Protein AF-A0A9C9UQZ6-F1 (afdb_monomer_lite)

Sequence (145 aa):
WLAKVVVLVFVSALLAWLGIRVLDALIPHVPYRERIGESPVAVGLFMAGFFILIGLVIHGAITALTAVTAPIVWYIFDFRTWGLLAMSFVISLLLGVALFYIVDKLTPKIPFGSIKENPVAAGLHIFGYLVFFGLILHAALSGPL

Foldseek 3Di:
DVVLLVVQLVVLLVLLVVLLVVCCVLVVLANLVVLCVVDPLLVVLLVLLSVLLSVLLSLLQVLQVVVDPDDDPVVNVPVQLVVQLVVLSVVLSCCLSVCLVVVCVVCVVDNSSCCNVHSNSSSNSSSVSSNSSSNSSSCSSNDDD

Radius of gyration: 16.71 Å; chains: 1; bounding box: 40×32×48 Å

pLDDT: mean 89.79, std 10.72, range [56.53, 98.69]

Secondary structure (DSSP, 8-state):
-HHHHHHHHHHHHHHHHHHHHHHHHH-TTS-HHHHHHT-HHHHHHHHHHHHHHHHHHHHHHHHHHTT----HHHHHS-HHHHHHHHHHHHHHHHHHHHHHHHHHHH-TTS-GGGGGG-HHHHHHHHHHHHHHHHHHHHHHHHS--

Structure (mmCIF, N/CA/C/O backbone):
data_AF-A0A9C9UQZ6-F1
#
_entry.id   AF-A0A9C9UQZ6-F1
#
loop_
_atom_site.group_PDB
_atom_site.id
_atom_site.type_symbol
_atom_site.label_atom_id
_atom_site.label_alt_id
_atom_site.label_comp_id
_atom_site.label_asym_id
_atom_site.label_entity_id
_atom_site.label_seq_id
_atom_site.pdbx_PDB_ins_code
_atom_site.Cartn_x
_atom_site.Cartn_y
_atom_site.Cartn_z
_atom_site.occupancy
_atom_site.B_iso_or_equiv
_atom_site.auth_seq_id
_atom_site.auth_comp_id
_atom_site.auth_asym_id
_atom_site.auth_atom_id
_atom_site.pdbx_PDB_model_num
ATOM 1 N N . TRP A 1 1 ? 14.778 7.436 -17.948 1.00 73.06 1 TRP A N 1
ATOM 2 C CA . TRP A 1 1 ? 14.580 6.816 -16.623 1.00 73.06 1 TRP A CA 1
ATOM 3 C C . TRP A 1 1 ? 13.524 7.542 -15.794 1.00 73.06 1 TRP A C 1
ATOM 5 O O . TRP A 1 1 ? 12.582 6.884 -15.376 1.00 73.06 1 TRP A O 1
ATOM 15 N N . LEU A 1 2 ? 13.608 8.873 -15.637 1.00 83.88 2 LEU A N 1
ATOM 16 C CA . LEU A 1 2 ? 12.635 9.672 -14.875 1.00 83.88 2 LEU A CA 1
ATOM 17 C C . LEU A 1 2 ? 11.184 9.420 -15.314 1.00 83.88 2 LEU A C 1
ATOM 19 O O . LEU A 1 2 ? 10.329 9.166 -14.476 1.00 83.88 2 LEU A O 1
ATOM 23 N N . ALA A 1 3 ? 10.927 9.375 -16.626 1.00 85.19 3 ALA A N 1
ATOM 24 C CA . ALA A 1 3 ? 9.606 9.046 -17.165 1.00 85.19 3 ALA A CA 1
ATOM 25 C C . ALA A 1 3 ? 9.067 7.688 -16.669 1.00 85.19 3 ALA A C 1
ATOM 27 O O . ALA A 1 3 ? 7.911 7.612 -16.272 1.00 85.19 3 ALA A O 1
ATOM 28 N N . LYS A 1 4 ? 9.896 6.631 -16.610 1.00 85.06 4 LYS A N 1
ATOM 29 C CA . LYS A 1 4 ? 9.468 5.324 -16.072 1.00 85.06 4 LYS A CA 1
ATOM 30 C C . LYS A 1 4 ? 9.116 5.431 -14.593 1.00 85.06 4 LYS A C 1
ATOM 32 O O . LYS A 1 4 ? 8.089 4.905 -14.190 1.00 85.06 4 LYS A O 1
ATOM 37 N N . VAL A 1 5 ? 9.943 6.118 -13.802 1.00 89.50 5 VAL A N 1
ATOM 38 C CA . VAL A 1 5 ? 9.687 6.314 -12.365 1.00 89.50 5 VAL A CA 1
ATOM 39 C C . VAL A 1 5 ? 8.355 7.031 -12.158 1.00 89.50 5 VAL A C 1
ATOM 41 O O . VAL A 1 5 ? 7.547 6.581 -11.357 1.00 89.50 5 VAL A O 1
ATOM 44 N N . VAL A 1 6 ? 8.081 8.080 -12.937 1.00 92.12 6 VAL A N 1
ATOM 45 C CA . VAL A 1 6 ? 6.796 8.792 -12.899 1.00 92.12 6 VAL A CA 1
ATOM 46 C C . VAL A 1 6 ? 5.632 7.846 -13.212 1.00 92.12 6 VAL A C 1
ATOM 48 O O . VAL A 1 6 ? 4.671 7.798 -12.448 1.00 92.12 6 VAL A O 1
ATOM 51 N N . VAL A 1 7 ? 5.722 7.040 -14.278 1.00 92.56 7 VAL A N 1
ATOM 52 C CA . VAL A 1 7 ? 4.665 6.067 -14.618 1.00 92.56 7 VAL A CA 1
ATOM 53 C C . VAL A 1 7 ? 4.496 5.021 -13.509 1.00 92.56 7 VAL A C 1
ATOM 55 O O . VAL A 1 7 ? 3.368 4.739 -13.115 1.00 92.56 7 VAL A O 1
ATOM 58 N N . LEU A 1 8 ? 5.587 4.479 -12.958 1.00 92.94 8 LEU A N 1
ATOM 59 C CA . LEU A 1 8 ? 5.544 3.510 -11.857 1.00 92.94 8 LEU A CA 1
ATOM 60 C C . LEU A 1 8 ? 4.880 4.092 -10.609 1.00 92.94 8 LEU A C 1
ATOM 62 O O . LEU A 1 8 ? 4.080 3.405 -9.980 1.00 92.94 8 LEU A O 1
ATOM 66 N N . VAL A 1 9 ? 5.160 5.351 -10.270 1.00 95.38 9 VAL A N 1
ATOM 67 C CA . VAL A 1 9 ? 4.501 6.062 -9.167 1.00 95.38 9 VAL A CA 1
ATOM 68 C C . VAL A 1 9 ? 2.997 6.169 -9.412 1.00 95.38 9 VAL A C 1
ATOM 70 O O . VAL A 1 9 ? 2.221 5.812 -8.528 1.00 95.38 9 VAL A O 1
ATOM 73 N N . PHE A 1 10 ? 2.570 6.583 -10.609 1.00 96.50 10 PHE A N 1
ATOM 74 C CA . PHE A 1 10 ? 1.144 6.668 -10.941 1.00 96.50 10 PHE A CA 1
ATOM 75 C C . PHE A 1 10 ? 0.449 5.306 -10.891 1.00 96.50 10 PHE A C 1
ATOM 77 O O . PHE A 1 10 ? -0.619 5.181 -10.295 1.00 96.50 10 PHE A O 1
ATOM 84 N N . VAL A 1 11 ? 1.058 4.267 -11.463 1.00 96.06 11 VAL A N 1
ATOM 85 C CA . VAL A 1 11 ? 0.499 2.911 -11.421 1.00 96.06 11 VAL A CA 1
ATOM 86 C C . VAL A 1 11 ? 0.442 2.397 -9.983 1.00 96.06 11 VAL A C 1
ATOM 88 O O . VAL A 1 11 ? -0.577 1.853 -9.573 1.00 96.06 11 VAL A O 1
ATOM 91 N N . SER A 1 12 ? 1.481 2.625 -9.180 1.00 96.44 12 SER A N 1
ATOM 92 C CA . SER A 1 12 ? 1.508 2.188 -7.778 1.00 96.44 12 SER A CA 1
ATOM 93 C C . SER A 1 12 ? 0.473 2.923 -6.928 1.00 96.44 12 SER A C 1
ATOM 95 O O . SER A 1 12 ? -0.171 2.306 -6.085 1.00 96.44 12 SER A O 1
ATOM 97 N N . ALA A 1 13 ? 0.243 4.213 -7.189 1.00 97.19 13 ALA A N 1
ATOM 98 C CA . ALA A 1 13 ? -0.841 4.984 -6.586 1.00 97.19 13 ALA A CA 1
ATOM 99 C C . ALA A 1 13 ? -2.225 4.405 -6.934 1.00 97.19 13 ALA A C 1
ATOM 101 O O . ALA A 1 13 ? -3.067 4.241 -6.048 1.00 97.19 13 ALA A O 1
ATOM 102 N N . LEU A 1 14 ? -2.451 4.050 -8.206 1.00 97.38 14 LEU A N 1
ATOM 103 C CA . LEU A 1 14 ? -3.690 3.401 -8.647 1.00 97.38 14 LEU A CA 1
ATOM 104 C C . LEU A 1 14 ? -3.879 2.028 -7.992 1.00 97.38 14 LEU A C 1
ATOM 106 O O . LEU A 1 14 ? -4.983 1.707 -7.555 1.00 97.38 14 LEU A O 1
ATOM 110 N N . LEU A 1 15 ? -2.812 1.235 -7.876 1.00 97.25 15 LEU A N 1
ATOM 111 C CA . LEU A 1 15 ? -2.851 -0.063 -7.204 1.00 97.25 15 LEU A CA 1
ATOM 112 C C . LEU A 1 15 ? -3.086 0.065 -5.703 1.00 97.25 15 LEU A C 1
ATOM 114 O O . LEU A 1 15 ? -3.838 -0.727 -5.151 1.00 97.25 15 LEU A O 1
ATOM 118 N N . ALA A 1 16 ? -2.511 1.068 -5.041 1.00 96.62 16 ALA A N 1
ATOM 119 C CA . ALA A 1 16 ? -2.789 1.344 -3.635 1.00 96.62 16 ALA A CA 1
ATOM 120 C C . ALA A 1 16 ? -4.281 1.612 -3.424 1.00 96.62 16 ALA A C 1
ATOM 122 O O . ALA A 1 16 ? -4.928 0.961 -2.605 1.00 96.62 16 ALA A O 1
ATOM 123 N N . TRP A 1 17 ? -4.835 2.524 -4.229 1.00 96.19 17 TRP A N 1
ATOM 124 C CA . TRP A 1 17 ? -6.256 2.856 -4.227 1.00 96.19 17 TRP A CA 1
ATOM 125 C C . TRP A 1 17 ? -7.144 1.636 -4.505 1.00 96.19 17 TRP A C 1
ATOM 127 O O . TRP A 1 17 ? -8.137 1.424 -3.803 1.00 96.19 17 TRP A O 1
ATOM 137 N N . LEU A 1 18 ? -6.775 0.808 -5.487 1.00 96.81 18 LEU A N 1
ATOM 138 C CA . LEU A 1 18 ? -7.484 -0.431 -5.800 1.00 96.81 18 LEU A CA 1
ATOM 139 C C . LEU A 1 18 ? -7.398 -1.427 -4.640 1.00 96.81 18 LEU A C 1
ATOM 141 O O . LEU A 1 18 ? -8.411 -2.004 -4.262 1.00 96.81 18 LEU A O 1
ATOM 145 N N . GLY A 1 19 ? -6.217 -1.589 -4.046 1.00 95.38 19 GLY A N 1
ATOM 146 C CA . GLY A 1 19 ? -5.981 -2.465 -2.906 1.00 95.38 19 GLY A CA 1
ATOM 147 C C . GLY A 1 19 ? -6.886 -2.119 -1.734 1.00 95.38 19 GLY A C 1
ATOM 148 O O . GLY A 1 19 ? -7.547 -3.001 -1.208 1.00 95.38 19 GLY A O 1
ATOM 149 N N . ILE A 1 20 ? -7.021 -0.835 -1.396 1.00 94.38 20 ILE A N 1
ATOM 150 C CA . ILE A 1 20 ? -7.934 -0.383 -0.334 1.00 94.38 20 ILE A CA 1
ATOM 151 C C . ILE A 1 20 ? -9.390 -0.730 -0.666 1.00 94.38 20 ILE A C 1
ATOM 153 O O . ILE A 1 20 ? -10.118 -1.210 0.198 1.00 94.38 20 ILE A O 1
ATOM 157 N N . ARG A 1 21 ? -9.827 -0.538 -1.920 1.00 94.38 21 ARG A N 1
ATOM 158 C CA . ARG A 1 21 ? -11.182 -0.934 -2.340 1.00 94.38 21 ARG A CA 1
ATOM 159 C C . ARG A 1 21 ? -11.413 -2.436 -2.237 1.00 94.38 21 ARG A C 1
ATOM 161 O O . ARG A 1 21 ? -12.504 -2.857 -1.870 1.00 94.38 21 ARG A O 1
ATOM 168 N N . VAL A 1 22 ? -10.411 -3.236 -2.587 1.00 94.56 22 VAL A N 1
ATOM 169 C CA . VAL A 1 22 ? -10.512 -4.690 -2.475 1.00 94.56 22 VAL A CA 1
ATOM 170 C C . VAL A 1 22 ? -10.463 -5.125 -1.011 1.00 94.56 22 VAL A C 1
ATOM 172 O O . VAL A 1 22 ? -11.201 -6.029 -0.647 1.00 94.56 22 VAL A O 1
ATOM 175 N N . LEU A 1 23 ? -9.684 -4.464 -0.150 1.00 93.88 23 LEU A N 1
ATOM 176 C CA . LEU A 1 23 ? -9.696 -4.716 1.293 1.00 93.88 23 LEU A CA 1
ATOM 177 C C . LEU A 1 23 ? -11.066 -4.426 1.912 1.00 93.88 23 LEU A C 1
AT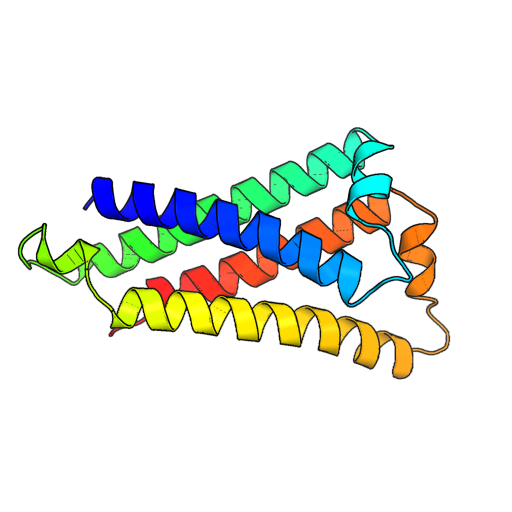OM 179 O O . LEU A 1 23 ? -11.556 -5.265 2.657 1.00 93.88 23 LEU A O 1
ATOM 183 N N . ASP A 1 24 ? -11.715 -3.313 1.555 1.00 92.25 24 ASP A N 1
ATOM 184 C CA . ASP A 1 24 ? -13.101 -3.034 1.972 1.00 92.25 24 ASP A CA 1
ATOM 185 C C . ASP A 1 24 ? -14.068 -4.151 1.538 1.00 92.25 24 ASP A C 1
ATOM 187 O O . ASP A 1 24 ? -14.969 -4.527 2.284 1.00 92.25 24 ASP A O 1
ATOM 191 N N . ALA A 1 25 ? -13.888 -4.693 0.329 1.00 92.81 25 ALA A N 1
ATOM 192 C CA . ALA A 1 25 ? -14.747 -5.751 -0.201 1.00 92.81 25 ALA A CA 1
ATOM 193 C C . ALA A 1 25 ? -14.473 -7.124 0.438 1.00 92.81 25 ALA A C 1
ATOM 195 O O . ALA A 1 25 ? -15.404 -7.892 0.675 1.00 92.81 25 ALA A O 1
ATOM 196 N N . LEU A 1 26 ? -13.203 -7.447 0.697 1.00 92.88 26 LEU A N 1
ATOM 197 C CA . LEU A 1 26 ? -12.777 -8.741 1.234 1.00 92.88 26 LEU A CA 1
ATOM 198 C C . LEU A 1 26 ? -12.819 -8.799 2.762 1.00 92.88 26 LEU A C 1
ATOM 200 O O . LEU A 1 26 ? -12.910 -9.894 3.302 1.00 92.88 26 LEU A O 1
ATOM 204 N N . ILE A 1 27 ? -12.793 -7.656 3.453 1.00 90.44 27 ILE A N 1
ATOM 205 C CA . ILE A 1 27 ? -12.935 -7.536 4.909 1.00 90.44 27 ILE A CA 1
ATOM 206 C C . ILE A 1 27 ? -14.153 -6.638 5.205 1.00 90.44 27 ILE A C 1
ATOM 208 O O . ILE A 1 27 ? -14.019 -5.553 5.772 1.00 90.44 27 ILE A O 1
ATOM 212 N N . PRO A 1 28 ? -15.382 -7.086 4.878 1.00 85.88 28 PRO A N 1
ATOM 213 C CA . PRO A 1 28 ? -16.584 -6.245 4.961 1.00 85.88 28 PRO A CA 1
ATOM 214 C C . PRO A 1 28 ? -16.950 -5.831 6.394 1.00 85.88 28 PRO A C 1
ATOM 216 O O . PRO A 1 28 ? -17.784 -4.957 6.608 1.00 85.88 28 PRO A O 1
ATOM 219 N N . HIS A 1 29 ? -16.333 -6.458 7.397 1.00 83.19 29 HIS A N 1
ATOM 220 C CA . HIS A 1 29 ? -16.536 -6.131 8.805 1.00 83.19 29 HIS A CA 1
ATOM 221 C C . HIS A 1 29 ? -15.952 -4.763 9.184 1.00 83.19 29 HIS A C 1
ATOM 223 O O . HIS A 1 29 ? -16.338 -4.219 10.219 1.00 83.19 29 HIS A O 1
ATOM 229 N N . VAL A 1 30 ? -15.035 -4.217 8.377 1.00 85.44 30 VAL A N 1
ATOM 230 C CA . VAL A 1 30 ? -14.372 -2.937 8.629 1.00 85.44 30 VAL A CA 1
ATOM 231 C C . VAL A 1 30 ? -14.500 -2.051 7.383 1.00 85.44 30 VAL A C 1
ATOM 233 O O . VAL A 1 30 ? -13.783 -2.274 6.412 1.00 85.44 30 VAL A O 1
ATOM 236 N N . PRO A 1 31 ? -15.378 -1.030 7.384 1.00 89.00 31 PRO A N 1
ATOM 237 C CA . PRO A 1 31 ? -15.519 -0.117 6.250 1.00 89.00 31 PRO A CA 1
ATOM 238 C C . PRO A 1 31 ? -14.383 0.923 6.255 1.00 89.00 31 PRO A C 1
ATOM 240 O O . PRO A 1 31 ? -14.579 2.075 6.643 1.00 89.00 31 PRO A O 1
ATOM 243 N N . TYR A 1 32 ? -13.163 0.529 5.870 1.00 91.62 32 TYR A N 1
ATOM 244 C CA . TYR A 1 32 ? -11.951 1.344 6.029 1.00 91.62 32 TYR A CA 1
ATOM 245 C C . TYR A 1 32 ? -12.076 2.723 5.387 1.00 91.62 32 TYR A C 1
ATOM 247 O O . TYR A 1 32 ? -11.692 3.714 6.007 1.00 91.62 32 TYR A O 1
ATOM 255 N N . ARG A 1 33 ? -12.618 2.816 4.166 1.00 90.56 33 ARG A N 1
ATOM 256 C CA . ARG A 1 33 ? -12.733 4.106 3.459 1.00 90.56 33 ARG A CA 1
ATOM 257 C C . ARG A 1 33 ? -13.627 5.110 4.177 1.00 90.56 33 ARG A C 1
ATOM 259 O O . ARG A 1 33 ? -13.320 6.298 4.155 1.00 90.56 33 ARG A O 1
ATOM 266 N N . GLU A 1 34 ? -14.707 4.642 4.789 1.00 92.62 34 GLU A N 1
ATOM 267 C CA . GLU A 1 34 ? -15.600 5.490 5.578 1.00 92.62 34 GLU A CA 1
ATOM 268 C C . GLU A 1 34 ? -14.912 5.902 6.881 1.00 92.62 34 GLU A C 1
ATOM 270 O O . GLU A 1 34 ? -14.753 7.093 7.141 1.00 92.62 34 GLU A O 1
ATOM 275 N N . ARG A 1 35 ? -14.377 4.928 7.631 1.00 94.50 35 ARG A N 1
ATOM 276 C CA . ARG A 1 35 ? -13.754 5.172 8.942 1.00 94.50 35 ARG A CA 1
ATOM 277 C C . ARG A 1 35 ? -12.532 6.079 8.864 1.00 94.50 35 ARG A C 1
ATOM 279 O O . ARG A 1 35 ? -12.345 6.926 9.730 1.00 94.50 35 ARG A O 1
ATOM 286 N N . ILE A 1 36 ? -11.709 5.970 7.822 1.00 94.62 36 ILE A N 1
ATOM 287 C CA . ILE A 1 36 ? -10.555 6.866 7.647 1.00 94.62 36 ILE A CA 1
ATOM 288 C C . ILE A 1 36 ? -11.000 8.329 7.526 1.00 94.62 36 ILE A C 1
ATOM 290 O O . ILE A 1 36 ? -10.323 9.205 8.056 1.00 94.62 36 ILE A O 1
ATOM 294 N N . GLY A 1 37 ? -12.135 8.599 6.875 1.00 93.81 37 GLY A N 1
ATOM 295 C CA . GLY A 1 37 ? -12.654 9.955 6.681 1.00 93.81 37 GLY A CA 1
ATOM 296 C C . GLY A 1 37 ? -13.193 10.623 7.951 1.00 93.81 37 GLY A C 1
ATOM 297 O O . GLY A 1 37 ? -13.346 11.841 7.974 1.00 93.81 37 GLY A O 1
ATOM 298 N N . GLU A 1 38 ? -13.452 9.859 9.012 1.00 96.12 38 GLU A N 1
ATOM 299 C CA . GLU A 1 38 ? -14.058 10.365 10.251 1.00 96.12 38 GLU A CA 1
ATOM 300 C C . GLU A 1 38 ? -13.061 11.066 11.184 1.00 96.12 38 GLU A C 1
ATOM 302 O O . GLU A 1 38 ? -13.470 11.794 12.088 1.00 96.12 38 GLU A O 1
ATOM 307 N N . SER A 1 39 ? -11.752 10.842 11.010 1.00 97.06 39 SER A N 1
ATOM 308 C CA . SER A 1 39 ? -10.726 11.384 11.905 1.00 97.06 39 SER A CA 1
ATOM 309 C C . SER A 1 39 ? -9.535 11.956 11.139 1.00 97.06 39 SER A C 1
ATOM 311 O O . SER A 1 39 ? -8.917 11.238 10.349 1.00 97.06 39 SER A O 1
ATOM 313 N N . PRO A 1 40 ? -9.102 13.200 11.430 1.00 97.56 40 PRO A N 1
ATOM 314 C CA . PRO A 1 40 ? -7.920 13.779 10.793 1.00 97.56 40 PRO A CA 1
ATOM 315 C C . PRO A 1 40 ? -6.643 12.981 11.090 1.00 97.56 40 PRO A C 1
ATOM 317 O O . PRO A 1 40 ? -5.738 12.940 10.260 1.00 97.56 40 PRO A O 1
ATOM 320 N N . VAL A 1 41 ? -6.573 12.296 12.238 1.00 98.38 41 VAL A N 1
ATOM 321 C CA . VAL A 1 41 ? -5.441 11.418 12.574 1.00 98.38 41 VAL A CA 1
ATOM 322 C C . VAL A 1 41 ? -5.426 10.188 11.668 1.00 98.38 41 VAL A C 1
ATOM 324 O O . VAL A 1 41 ? -4.371 9.813 11.164 1.00 98.38 41 VAL A O 1
ATOM 327 N N . ALA A 1 42 ? -6.590 9.585 11.410 1.00 97.38 42 ALA A N 1
ATOM 328 C CA . ALA A 1 42 ? -6.706 8.446 10.505 1.00 97.38 42 ALA A CA 1
ATOM 329 C C . ALA A 1 42 ? -6.352 8.828 9.059 1.00 97.38 42 ALA A C 1
ATOM 331 O O . ALA A 1 42 ? -5.604 8.103 8.403 1.00 97.38 42 ALA A O 1
ATOM 332 N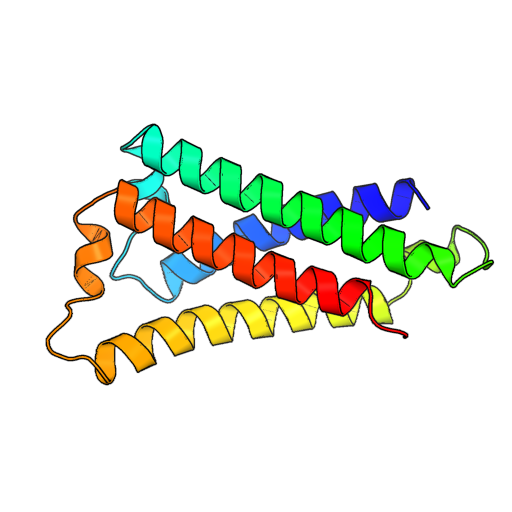 N . VAL A 1 43 ? -6.805 9.999 8.592 1.00 97.75 43 VAL A N 1
ATOM 333 C CA . VAL A 1 43 ? -6.385 10.574 7.302 1.00 97.75 43 VAL A CA 1
ATOM 334 C C . VAL A 1 43 ? -4.870 10.803 7.269 1.00 97.75 43 VAL A C 1
ATOM 336 O O . VAL A 1 43 ? -4.216 10.475 6.281 1.00 97.75 43 VAL A O 1
ATOM 339 N N . GLY A 1 44 ? -4.289 11.321 8.354 1.00 98.31 44 GLY A N 1
ATOM 340 C CA . GLY A 1 44 ? -2.844 11.513 8.479 1.00 98.31 44 GLY A CA 1
ATOM 341 C C . GLY A 1 44 ? -2.060 10.204 8.368 1.00 98.31 44 GLY A C 1
ATOM 342 O O . GLY A 1 44 ? -1.092 10.134 7.613 1.00 98.31 44 GLY A O 1
ATOM 343 N N . LEU A 1 45 ? -2.508 9.148 9.055 1.00 98.38 45 LEU A N 1
ATOM 344 C CA . LEU A 1 45 ? -1.921 7.806 8.959 1.00 98.38 45 LEU A CA 1
ATOM 345 C C . LEU A 1 45 ? -2.027 7.253 7.537 1.00 98.38 45 LEU A C 1
ATOM 347 O O . LEU A 1 45 ? -1.041 6.768 6.989 1.00 98.38 45 LEU A O 1
ATOM 351 N N . PHE A 1 46 ? -3.191 7.387 6.907 1.00 97.25 46 PHE A N 1
ATOM 352 C CA . PHE A 1 46 ? -3.381 6.998 5.516 1.00 97.25 46 PHE A CA 1
ATOM 353 C C . PHE A 1 46 ? -2.369 7.680 4.582 1.00 97.25 46 PHE A C 1
ATOM 355 O O . PHE A 1 46 ? -1.660 7.010 3.827 1.00 97.25 46 PHE A O 1
ATOM 362 N N . MET A 1 47 ? -2.255 9.008 4.678 1.00 98.00 47 MET A N 1
ATOM 363 C CA . MET A 1 47 ? -1.331 9.799 3.863 1.00 98.00 47 MET A CA 1
ATOM 364 C C . MET A 1 47 ? 0.132 9.440 4.134 1.00 98.00 47 MET A C 1
ATOM 366 O O . MET A 1 47 ? 0.912 9.319 3.191 1.00 98.00 47 MET A O 1
ATOM 370 N N . ALA A 1 48 ? 0.507 9.207 5.394 1.00 98.56 48 ALA A N 1
ATOM 371 C CA . ALA A 1 48 ? 1.855 8.778 5.753 1.00 98.56 48 ALA A CA 1
ATOM 372 C C . ALA A 1 48 ? 2.215 7.429 5.109 1.00 98.56 48 ALA A C 1
ATOM 374 O O . ALA A 1 48 ? 3.289 7.287 4.526 1.00 98.56 48 ALA A O 1
ATOM 375 N N . GLY A 1 49 ? 1.302 6.455 5.154 1.00 98.31 49 GLY A N 1
ATOM 376 C CA . GLY A 1 49 ? 1.510 5.132 4.557 1.00 98.31 49 GLY A CA 1
ATOM 377 C C . GLY A 1 49 ? 1.625 5.218 3.040 1.00 98.31 49 GLY A C 1
ATOM 378 O O . GLY A 1 49 ? 2.485 4.576 2.439 1.00 98.31 49 GLY A O 1
ATOM 379 N N . PHE A 1 50 ? 0.819 6.084 2.426 1.00 97.75 50 PHE A N 1
ATOM 380 C CA . PHE A 1 50 ? 0.889 6.359 0.998 1.00 97.75 50 PHE A CA 1
ATOM 381 C C . PHE A 1 50 ? 2.226 7.001 0.599 1.00 97.75 50 PHE A C 1
ATOM 383 O O . PHE A 1 50 ? 2.850 6.565 -0.365 1.00 97.75 50 PHE A O 1
ATOM 390 N N . PHE A 1 51 ? 2.725 7.985 1.355 1.00 98.44 51 PHE A N 1
ATOM 391 C CA . PHE A 1 51 ? 4.042 8.574 1.098 1.00 98.44 51 PHE A CA 1
ATOM 392 C C . PHE A 1 51 ? 5.176 7.559 1.236 1.00 98.44 51 PHE A C 1
ATOM 394 O O . PHE A 1 51 ? 6.071 7.543 0.392 1.00 98.44 51 PHE A O 1
ATOM 401 N N . ILE A 1 52 ? 5.122 6.681 2.243 1.00 98.69 52 ILE A N 1
ATOM 402 C CA . ILE A 1 52 ? 6.109 5.606 2.404 1.00 98.69 52 ILE A CA 1
ATOM 403 C C . ILE A 1 52 ? 6.060 4.648 1.211 1.00 98.69 52 ILE A C 1
ATOM 405 O O . ILE A 1 52 ? 7.106 4.349 0.641 1.00 98.69 52 ILE A O 1
ATOM 409 N N . LEU A 1 53 ? 4.868 4.217 0.788 1.00 98.38 53 LEU A N 1
ATOM 410 C CA . LEU A 1 53 ? 4.687 3.386 -0.404 1.00 98.38 53 LEU A CA 1
ATOM 411 C C . LEU A 1 53 ? 5.342 4.023 -1.638 1.00 98.38 53 LEU A C 1
ATOM 413 O O . LEU A 1 53 ? 6.138 3.378 -2.318 1.00 98.38 53 LEU A O 1
ATOM 417 N N . ILE A 1 54 ? 5.033 5.292 -1.920 1.00 98.12 54 ILE A N 1
ATOM 418 C CA . ILE A 1 54 ? 5.598 5.997 -3.076 1.00 98.12 54 ILE A CA 1
ATOM 419 C C . ILE A 1 54 ? 7.120 6.130 -2.950 1.00 98.12 54 ILE A C 1
ATOM 421 O O . ILE A 1 54 ? 7.835 5.883 -3.921 1.00 98.12 54 ILE A O 1
ATOM 425 N N . GLY A 1 55 ? 7.631 6.452 -1.760 1.00 98.06 55 GLY A N 1
ATOM 426 C CA . GLY A 1 55 ? 9.068 6.510 -1.495 1.00 98.06 55 GLY A CA 1
ATOM 427 C C . GLY A 1 55 ? 9.767 5.174 -1.757 1.00 98.06 55 GLY A C 1
ATOM 428 O O . GLY A 1 55 ? 10.802 5.145 -2.420 1.00 98.06 55 GLY A O 1
ATOM 429 N N . LEU A 1 56 ? 9.173 4.063 -1.316 1.00 97.75 56 LEU A N 1
ATOM 430 C CA . LEU A 1 56 ? 9.687 2.708 -1.525 1.00 97.75 56 LEU A CA 1
ATOM 431 C C . LEU A 1 56 ? 9.700 2.304 -3.005 1.00 97.75 56 LEU A C 1
ATOM 433 O O . LEU A 1 56 ? 10.681 1.718 -3.467 1.00 97.75 56 LEU A O 1
ATOM 437 N N . VAL A 1 57 ? 8.661 2.672 -3.760 1.00 96.06 57 VAL A N 1
ATOM 438 C CA . VAL A 1 57 ? 8.581 2.455 -5.215 1.00 96.06 57 VAL A CA 1
ATOM 439 C C . VAL A 1 57 ? 9.658 3.248 -5.950 1.00 96.06 57 VAL A C 1
ATOM 441 O O . VAL A 1 57 ? 10.377 2.681 -6.773 1.00 96.06 57 VAL A O 1
ATOM 444 N N . ILE A 1 58 ? 9.806 4.542 -5.643 1.00 94.81 58 ILE A N 1
ATOM 445 C CA . ILE A 1 58 ? 10.844 5.395 -6.240 1.00 94.81 58 ILE A CA 1
ATOM 446 C C . ILE A 1 58 ? 12.225 4.829 -5.919 1.00 94.81 58 ILE A C 1
ATOM 448 O O . ILE A 1 58 ? 13.046 4.664 -6.820 1.00 94.81 58 ILE A O 1
ATOM 452 N N . HIS A 1 59 ? 12.467 4.494 -4.651 1.00 93.94 59 HIS A N 1
ATOM 453 C CA . HIS A 1 59 ? 13.740 3.940 -4.221 1.00 93.94 59 HIS A CA 1
ATOM 454 C C . HIS A 1 59 ? 14.032 2.615 -4.929 1.00 93.94 59 HIS A C 1
ATOM 456 O O . HIS A 1 59 ? 15.119 2.455 -5.468 1.00 93.94 59 HIS A O 1
ATOM 462 N N . GLY A 1 60 ? 13.076 1.683 -4.987 1.00 91.62 60 GLY A N 1
ATOM 463 C CA . GLY A 1 60 ? 13.261 0.397 -5.668 1.00 91.62 60 GLY A CA 1
ATOM 464 C C . GLY A 1 60 ? 13.579 0.574 -7.154 1.00 91.62 60 GLY A C 1
ATOM 465 O O . GLY A 1 60 ? 14.560 0.025 -7.650 1.00 91.62 60 GLY A O 1
ATOM 466 N N . ALA A 1 61 ? 12.813 1.427 -7.840 1.00 88.81 61 ALA A N 1
ATOM 467 C CA . ALA A 1 61 ? 13.003 1.710 -9.260 1.00 88.81 61 ALA A CA 1
ATOM 468 C C . ALA A 1 61 ? 14.358 2.370 -9.575 1.00 88.81 61 ALA A C 1
ATOM 470 O O . ALA A 1 61 ? 14.961 2.070 -10.605 1.00 88.81 61 ALA A O 1
ATOM 471 N N . ILE A 1 62 ? 14.840 3.272 -8.711 1.00 87.44 62 ILE A N 1
ATOM 472 C CA . ILE A 1 62 ? 16.140 3.936 -8.889 1.00 87.44 62 ILE A CA 1
ATOM 473 C C . ILE A 1 62 ? 17.295 2.990 -8.543 1.00 87.44 62 ILE A C 1
ATOM 475 O O . ILE A 1 62 ? 18.305 3.001 -9.245 1.00 87.44 62 ILE A O 1
ATOM 479 N N . THR A 1 63 ? 17.156 2.141 -7.519 1.00 84.81 63 THR A N 1
ATOM 480 C CA . THR A 1 63 ? 18.186 1.155 -7.154 1.00 84.81 63 THR A CA 1
ATOM 481 C C . THR A 1 63 ? 18.469 0.176 -8.293 1.00 84.81 63 THR A C 1
ATOM 483 O O . THR A 1 63 ? 19.629 -0.109 -8.549 1.00 84.81 63 THR A O 1
ATOM 486 N N . ALA A 1 64 ? 17.459 -0.284 -9.038 1.00 74.75 64 ALA A N 1
ATOM 487 C CA . ALA A 1 64 ? 17.693 -1.129 -10.216 1.00 74.75 64 ALA A CA 1
ATOM 488 C C . ALA A 1 64 ? 18.306 -0.370 -11.406 1.00 74.75 64 ALA A C 1
ATOM 490 O O . ALA A 1 64 ? 18.912 -0.964 -12.298 1.00 74.75 64 ALA A O 1
ATOM 491 N N . LEU A 1 65 ? 18.161 0.955 -11.436 1.00 67.31 65 LEU A N 1
ATOM 492 C CA . LEU A 1 65 ? 18.648 1.791 -12.525 1.00 67.31 65 LEU A CA 1
ATOM 493 C C . LEU A 1 65 ? 20.178 1.892 -12.565 1.00 67.31 65 LEU A C 1
ATOM 495 O O . LEU A 1 65 ? 20.746 2.105 -13.633 1.00 67.31 65 LEU A O 1
ATOM 499 N N . THR A 1 66 ? 20.851 1.719 -11.424 1.00 59.47 66 THR A N 1
ATOM 500 C CA . THR A 1 66 ? 22.321 1.717 -11.349 1.00 59.47 66 THR A CA 1
ATOM 501 C C . THR A 1 66 ? 22.950 0.496 -12.030 1.00 59.47 66 THR A C 1
ATOM 503 O O . THR A 1 66 ? 24.159 0.489 -12.247 1.00 59.47 66 THR A O 1
ATOM 506 N N . ALA A 1 67 ? 22.148 -0.503 -12.424 1.00 56.53 67 ALA A N 1
ATOM 507 C CA . ALA A 1 67 ? 22.611 -1.741 -13.044 1.00 56.53 67 ALA A CA 1
ATOM 508 C C . ALA A 1 67 ? 22.469 -1.792 -14.583 1.00 56.53 67 ALA A C 1
ATOM 510 O O . ALA A 1 67 ? 22.962 -2.738 -15.194 1.00 56.53 67 ALA A O 1
ATOM 511 N N . VAL A 1 68 ? 21.806 -0.822 -15.238 1.00 57.28 68 VAL A N 1
ATOM 512 C CA . VAL A 1 68 ? 21.396 -0.957 -16.656 1.00 57.28 68 VAL A CA 1
ATOM 513 C C . VAL A 1 68 ? 21.733 0.279 -17.507 1.00 57.28 68 VAL A C 1
ATOM 515 O O . VAL A 1 68 ? 21.268 1.381 -17.236 1.00 57.28 68 VAL A O 1
ATOM 518 N N . THR A 1 69 ? 22.475 0.079 -18.606 1.00 57.50 69 THR A N 1
ATOM 519 C CA . THR A 1 69 ? 22.876 1.101 -19.608 1.00 57.50 69 THR A CA 1
ATOM 520 C C . THR A 1 69 ? 22.006 1.114 -20.884 1.00 57.50 69 THR A C 1
ATOM 522 O O . THR A 1 69 ? 22.369 1.729 -21.886 1.00 57.50 69 THR A O 1
ATOM 525 N N . ALA A 1 70 ? 20.857 0.429 -20.882 1.00 58.97 70 ALA A N 1
ATOM 526 C CA . ALA A 1 70 ? 20.030 0.196 -22.073 1.00 58.97 70 ALA A CA 1
ATOM 527 C C . ALA A 1 70 ? 19.194 1.423 -22.540 1.00 58.97 70 ALA A C 1
ATOM 529 O O . ALA A 1 70 ? 18.884 2.311 -21.739 1.00 58.97 70 ALA A O 1
ATOM 530 N N . PRO A 1 71 ? 18.763 1.473 -23.823 1.00 60.59 71 PRO A N 1
ATOM 531 C CA . PRO A 1 71 ? 17.987 2.586 -24.384 1.00 60.59 71 PRO A CA 1
ATOM 532 C C . PRO A 1 71 ? 16.635 2.834 -23.687 1.00 60.59 71 PRO A C 1
ATOM 534 O O . PRO A 1 71 ? 15.870 1.914 -23.401 1.00 60.59 71 PRO A O 1
ATOM 537 N N . ILE A 1 72 ? 16.298 4.115 -23.498 1.00 59.97 72 ILE A N 1
ATOM 538 C CA . ILE A 1 72 ? 15.197 4.619 -22.651 1.00 59.97 72 ILE A CA 1
ATOM 539 C C . ILE A 1 72 ? 13.787 4.108 -23.014 1.00 59.97 72 ILE A C 1
ATOM 541 O O . ILE A 1 72 ? 12.952 3.998 -22.116 1.00 59.97 72 ILE A O 1
ATOM 545 N N . VAL A 1 73 ? 13.498 3.804 -24.285 1.00 60.88 73 VAL A N 1
ATOM 546 C CA . VAL A 1 73 ? 12.135 3.445 -24.738 1.00 60.88 73 VAL A CA 1
ATOM 547 C C . VAL A 1 73 ? 11.764 2.008 -24.362 1.00 60.88 73 VAL A C 1
ATOM 549 O O . VAL A 1 73 ? 10.687 1.769 -23.818 1.00 60.88 73 VAL A O 1
ATOM 552 N N . TRP A 1 74 ? 12.682 1.060 -24.563 1.00 65.00 74 TRP A N 1
ATOM 553 C CA . TRP A 1 74 ? 12.472 -0.351 -24.209 1.00 65.00 74 TRP A CA 1
ATOM 554 C C . TRP A 1 74 ? 12.392 -0.574 -22.700 1.00 65.00 74 TRP A C 1
ATOM 556 O O . TRP A 1 74 ? 11.749 -1.508 -22.237 1.00 65.00 74 TRP A O 1
ATOM 566 N N . TYR A 1 75 ? 12.977 0.337 -21.925 1.00 65.12 75 TYR A N 1
ATOM 567 C CA . TYR A 1 75 ? 12.954 0.285 -20.472 1.00 65.12 75 TYR A CA 1
ATOM 568 C C . TYR A 1 75 ? 11.557 0.532 -19.868 1.00 65.12 75 TYR A C 1
ATOM 570 O O . TYR A 1 75 ? 11.273 0.044 -18.772 1.00 65.12 75 TYR A O 1
ATOM 578 N N . ILE A 1 76 ? 10.684 1.281 -20.557 1.00 71.44 76 ILE A N 1
ATOM 579 C CA . ILE A 1 76 ? 9.310 1.565 -20.100 1.00 71.44 76 ILE A CA 1
ATOM 580 C C . ILE A 1 76 ? 8.373 0.393 -20.410 1.00 71.44 76 ILE A C 1
ATOM 582 O O . ILE A 1 76 ? 7.534 0.071 -19.578 1.00 71.44 76 ILE A O 1
ATOM 586 N N . PHE A 1 77 ? 8.527 -0.274 -21.556 1.00 77.12 77 PHE A N 1
ATOM 587 C CA . PHE A 1 77 ? 7.667 -1.389 -21.988 1.00 77.12 77 PHE A CA 1
ATOM 588 C C . PHE A 1 77 ? 8.211 -2.769 -21.599 1.00 77.12 77 PHE A C 1
ATOM 590 O O . PHE A 1 77 ? 7.983 -3.762 -22.286 1.00 77.12 77 PHE A O 1
ATOM 597 N N . ASP A 1 78 ? 8.929 -2.846 -20.482 1.00 82.56 78 ASP A N 1
ATOM 598 C CA . ASP A 1 78 ? 9.394 -4.119 -19.951 1.00 82.56 78 ASP A CA 1
ATOM 599 C C . ASP A 1 78 ? 8.238 -4.880 -19.283 1.00 82.56 78 ASP A C 1
ATOM 601 O O . ASP A 1 78 ? 7.897 -4.660 -18.116 1.00 82.56 78 ASP A O 1
ATOM 605 N N . PHE A 1 79 ? 7.634 -5.795 -20.041 1.00 85.25 79 PHE A N 1
ATOM 606 C CA . PHE A 1 79 ? 6.542 -6.650 -19.580 1.00 85.25 79 PHE A CA 1
ATOM 607 C C . PHE A 1 79 ? 6.904 -7.497 -18.357 1.00 85.25 79 PHE A C 1
ATOM 609 O O . PHE A 1 79 ? 6.001 -7.850 -17.601 1.00 85.25 79 PHE A O 1
ATOM 616 N N . ARG A 1 80 ? 8.189 -7.800 -18.119 1.00 86.00 80 ARG A N 1
ATOM 617 C CA . ARG A 1 80 ? 8.601 -8.519 -16.905 1.00 86.00 80 ARG A CA 1
ATOM 618 C C . ARG A 1 80 ? 8.421 -7.644 -15.678 1.00 86.00 80 ARG A C 1
ATOM 620 O O . ARG A 1 80 ? 7.773 -8.080 -14.733 1.00 86.00 80 ARG A O 1
ATOM 627 N N . THR A 1 81 ? 8.905 -6.399 -15.725 1.00 87.12 81 THR A N 1
ATOM 628 C CA . THR A 1 81 ? 8.690 -5.415 -14.650 1.00 87.12 81 THR A CA 1
ATOM 629 C C . THR A 1 81 ? 7.192 -5.253 -14.358 1.00 87.12 81 THR A C 1
ATOM 631 O O . THR A 1 81 ? 6.770 -5.329 -13.205 1.00 87.12 81 THR A O 1
ATOM 634 N N . TRP A 1 82 ? 6.368 -5.061 -15.394 1.00 90.06 82 TRP A N 1
ATOM 635 C CA . TRP A 1 82 ? 4.921 -4.875 -15.221 1.00 90.06 82 TRP A CA 1
ATOM 636 C C . TRP A 1 82 ? 4.215 -6.127 -14.693 1.00 90.06 82 TRP A C 1
ATOM 638 O O . TRP A 1 82 ? 3.353 -6.019 -13.822 1.00 90.06 82 TRP A O 1
ATOM 648 N N . GLY A 1 83 ? 4.598 -7.308 -15.183 1.00 91.56 83 GLY A N 1
ATOM 649 C CA . GLY A 1 83 ? 4.076 -8.587 -14.709 1.00 91.56 83 GLY A CA 1
ATOM 650 C C . GLY A 1 83 ? 4.426 -8.846 -13.245 1.00 91.56 83 GLY A C 1
ATOM 651 O O . GLY A 1 83 ? 3.550 -9.219 -12.467 1.00 91.56 83 GLY A O 1
ATOM 652 N N . LEU A 1 84 ? 5.672 -8.576 -12.846 1.00 91.50 84 LEU A N 1
ATOM 653 C CA . LEU A 1 84 ? 6.104 -8.669 -11.451 1.00 91.50 84 LEU A CA 1
ATOM 654 C C . LEU A 1 84 ? 5.326 -7.703 -10.567 1.00 91.50 84 LEU A C 1
ATOM 656 O O . LEU A 1 84 ? 4.802 -8.120 -9.545 1.00 91.50 84 LEU A O 1
ATOM 660 N N . LEU A 1 85 ? 5.169 -6.448 -10.985 1.00 93.19 85 LEU A N 1
ATOM 661 C CA . LEU A 1 85 ? 4.422 -5.447 -10.229 1.00 93.19 85 LEU A CA 1
ATOM 662 C C . LEU A 1 85 ? 2.948 -5.851 -10.030 1.00 93.19 85 LEU A C 1
ATOM 664 O O . LEU A 1 85 ? 2.423 -5.739 -8.920 1.00 93.19 85 LEU A O 1
ATOM 668 N N . ALA A 1 86 ? 2.299 -6.389 -11.067 1.00 94.81 86 ALA A N 1
ATOM 669 C CA . ALA A 1 86 ? 0.936 -6.911 -10.973 1.00 94.81 86 ALA A CA 1
ATOM 670 C C . ALA A 1 86 ? 0.840 -8.132 -10.037 1.00 94.81 86 ALA A C 1
ATOM 672 O O . ALA A 1 86 ? -0.036 -8.180 -9.172 1.00 94.81 86 ALA A O 1
ATOM 673 N N . MET A 1 87 ? 1.758 -9.095 -10.160 1.00 96.00 87 MET A N 1
ATOM 674 C CA . MET A 1 87 ? 1.803 -10.277 -9.291 1.00 96.00 87 MET A CA 1
ATOM 675 C C . MET A 1 87 ? 2.087 -9.909 -7.835 1.00 96.00 87 MET A C 1
ATOM 677 O O . MET A 1 87 ? 1.417 -10.406 -6.934 1.00 96.00 87 MET A O 1
ATOM 681 N N . SER A 1 88 ? 3.028 -8.998 -7.599 1.00 96.19 88 SER A N 1
ATOM 682 C CA . SER A 1 88 ? 3.357 -8.453 -6.284 1.00 96.19 88 SER A CA 1
ATOM 683 C C . SER A 1 88 ? 2.156 -7.794 -5.621 1.00 96.19 88 SER A C 1
ATOM 685 O O . SER A 1 88 ? 1.929 -8.008 -4.432 1.00 96.19 88 SER A O 1
ATOM 687 N N . PHE A 1 89 ? 1.354 -7.041 -6.380 1.00 96.88 89 PHE A N 1
ATOM 688 C CA . PHE A 1 89 ? 0.097 -6.489 -5.881 1.00 96.88 89 PHE A CA 1
ATOM 689 C C . PHE A 1 89 ? -0.887 -7.584 -5.464 1.00 96.88 89 PHE A C 1
ATOM 691 O O . PHE A 1 89 ? -1.373 -7.560 -4.335 1.00 96.88 89 PHE A O 1
ATOM 698 N N . VAL A 1 90 ? -1.142 -8.570 -6.329 1.00 97.25 90 VAL A N 1
ATOM 699 C CA . VAL A 1 90 ? -2.069 -9.671 -6.020 1.00 97.25 90 VAL A CA 1
ATOM 700 C C . VAL A 1 90 ? -1.604 -10.452 -4.788 1.00 97.25 90 VAL A C 1
ATOM 702 O O . VAL A 1 90 ? -2.396 -10.692 -3.881 1.00 97.25 90 VAL A O 1
ATOM 705 N N . ILE A 1 91 ? -0.318 -10.803 -4.716 1.00 96.56 91 ILE A N 1
ATOM 706 C CA . ILE A 1 91 ? 0.263 -11.530 -3.581 1.00 96.56 91 ILE A CA 1
ATOM 707 C C . ILE A 1 91 ? 0.164 -10.701 -2.299 1.00 96.56 91 ILE A C 1
ATOM 709 O O . ILE A 1 91 ? -0.260 -11.228 -1.274 1.00 96.56 91 ILE A O 1
ATOM 713 N N . SER A 1 92 ? 0.512 -9.412 -2.344 1.00 97.12 92 SER A N 1
ATOM 714 C CA . SER A 1 92 ? 0.420 -8.519 -1.183 1.00 97.12 92 SER A CA 1
ATOM 715 C C . SER A 1 92 ? -1.014 -8.411 -0.665 1.00 97.12 92 SER A C 1
ATOM 717 O O . SER A 1 92 ? -1.243 -8.514 0.538 1.00 97.12 92 SER A O 1
ATOM 719 N N . LEU A 1 93 ? -1.985 -8.275 -1.566 1.00 96.38 93 LEU A N 1
ATOM 720 C CA . LEU A 1 93 ? -3.396 -8.176 -1.220 1.00 96.38 93 LEU A CA 1
ATOM 721 C C . LEU A 1 93 ? -3.922 -9.472 -0.595 1.00 96.38 93 LEU A C 1
ATOM 723 O O . LEU A 1 93 ? -4.522 -9.440 0.478 1.00 96.38 93 LEU A O 1
ATOM 727 N N . LEU A 1 94 ? -3.650 -10.616 -1.233 1.00 96.38 94 LEU A N 1
ATOM 728 C CA . LEU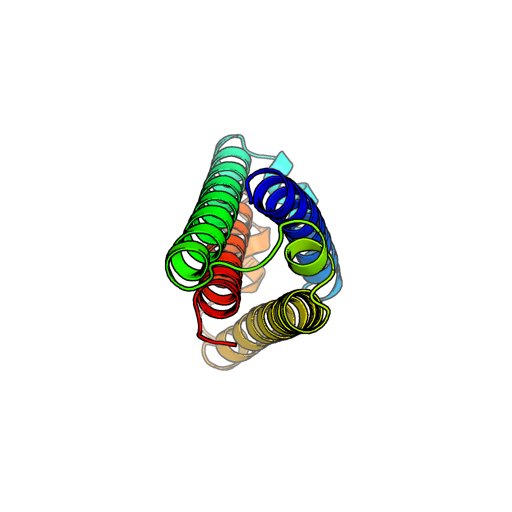 A 1 94 ? -4.046 -11.926 -0.718 1.00 96.38 94 LEU A CA 1
ATOM 729 C C . LEU A 1 94 ? -3.399 -12.214 0.636 1.00 96.38 94 LEU A C 1
ATOM 731 O O . LEU A 1 94 ? -4.083 -12.693 1.534 1.00 96.38 94 LEU A O 1
ATOM 735 N N . LEU A 1 95 ? -2.115 -11.886 0.811 1.00 96.19 95 LEU A N 1
ATOM 736 C CA . LEU A 1 95 ? -1.431 -12.033 2.094 1.00 96.19 95 LEU A CA 1
ATOM 737 C C . LEU A 1 95 ? -2.003 -11.096 3.155 1.00 96.19 95 LEU A C 1
ATOM 739 O O . LEU A 1 95 ? -2.243 -11.550 4.266 1.00 96.19 95 LEU A O 1
ATOM 743 N N . GLY A 1 96 ? -2.264 -9.827 2.837 1.00 93.81 96 GLY A N 1
ATOM 744 C CA . GLY A 1 96 ? -2.861 -8.881 3.783 1.00 93.81 96 GLY A CA 1
ATOM 745 C C . GLY A 1 96 ? -4.208 -9.378 4.315 1.00 93.81 96 GLY A C 1
ATOM 746 O O . GLY A 1 96 ? -4.431 -9.400 5.524 1.00 93.81 96 GLY A O 1
ATOM 747 N N . VAL A 1 97 ? -5.068 -9.870 3.421 1.00 94.25 97 VAL A N 1
ATOM 748 C CA . VAL A 1 97 ? -6.365 -10.461 3.784 1.00 94.25 97 VAL A CA 1
ATOM 749 C C . VAL A 1 97 ? -6.195 -11.778 4.543 1.00 94.25 97 VAL A C 1
ATOM 751 O O . VAL A 1 97 ? -6.826 -11.983 5.579 1.00 94.25 97 VAL A O 1
ATOM 754 N N . ALA A 1 98 ? -5.337 -12.678 4.061 1.00 94.50 98 ALA A N 1
ATOM 755 C CA . ALA A 1 98 ? -5.116 -13.973 4.697 1.00 94.50 98 ALA A CA 1
ATOM 756 C C . ALA A 1 98 ? -4.559 -13.815 6.114 1.00 94.50 98 ALA A C 1
ATOM 758 O O . ALA A 1 98 ? -5.050 -14.464 7.032 1.00 94.50 98 ALA A O 1
ATOM 759 N N . LEU A 1 99 ? -3.576 -12.933 6.312 1.00 92.44 99 LEU A N 1
ATOM 760 C CA . LEU A 1 99 ? -3.003 -12.653 7.626 1.00 92.44 99 LEU A CA 1
ATOM 761 C C . LEU A 1 99 ? -4.051 -12.078 8.574 1.00 92.44 99 LEU A C 1
ATOM 763 O O . LEU A 1 99 ? -4.108 -12.521 9.717 1.00 92.44 99 LEU A O 1
ATOM 767 N N . PHE A 1 100 ? -4.915 -11.173 8.105 1.00 91.12 100 PHE A N 1
ATOM 768 C CA . PHE A 1 100 ? -6.019 -10.660 8.916 1.00 91.12 100 PHE A CA 1
ATOM 769 C C . PHE A 1 100 ? -6.883 -11.804 9.471 1.00 91.12 100 PHE A C 1
ATOM 771 O O . PHE A 1 100 ? -7.037 -11.933 10.684 1.00 91.12 100 PHE A O 1
ATOM 778 N N .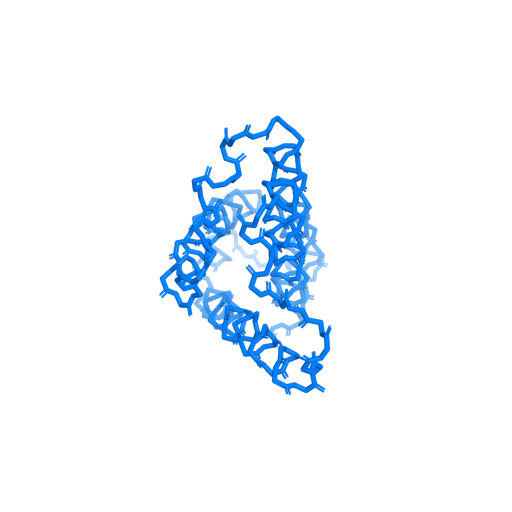 TYR A 1 101 ? -7.378 -12.689 8.601 1.00 91.19 101 TYR A N 1
ATOM 779 C CA . TYR A 1 101 ? -8.255 -13.791 9.010 1.00 91.19 101 TYR A CA 1
ATOM 780 C C . TYR A 1 101 ? -7.547 -14.894 9.803 1.00 91.19 101 TYR A C 1
ATOM 782 O O . TYR A 1 101 ? -8.129 -15.467 10.724 1.00 91.19 101 TYR A O 1
ATOM 790 N N . ILE A 1 102 ? -6.302 -15.220 9.451 1.00 92.12 102 ILE A N 1
ATOM 791 C CA . ILE A 1 102 ? -5.519 -16.235 10.160 1.00 92.12 102 ILE A CA 1
ATOM 792 C C . ILE A 1 102 ? -5.223 -15.759 11.578 1.00 92.12 102 ILE A C 1
ATOM 794 O O . ILE A 1 102 ? -5.436 -16.516 12.521 1.00 92.12 102 ILE A O 1
ATOM 798 N N . VAL A 1 103 ? -4.752 -14.522 11.748 1.00 90.06 103 VAL A N 1
ATOM 799 C CA . VAL A 1 103 ? -4.393 -14.007 13.073 1.00 90.06 103 VAL A CA 1
ATOM 800 C C . VAL A 1 103 ? -5.640 -13.840 13.942 1.00 90.06 103 VAL A C 1
ATOM 802 O O . VAL A 1 103 ? -5.608 -14.278 15.091 1.00 90.06 103 VAL A O 1
ATOM 805 N N . ASP A 1 104 ? -6.749 -13.327 13.397 1.00 88.56 104 ASP A N 1
ATOM 806 C CA . ASP A 1 104 ? -8.037 -13.256 14.108 1.00 88.56 104 ASP A CA 1
ATOM 807 C C . ASP A 1 104 ? -8.474 -14.646 14.607 1.00 88.56 104 ASP A C 1
ATOM 809 O O . ASP A 1 104 ? -8.760 -14.840 15.789 1.00 88.56 104 ASP A O 1
ATOM 813 N N . LYS A 1 105 ? -8.385 -15.670 13.747 1.00 89.12 105 LYS A N 1
ATOM 814 C CA . LYS A 1 105 ? -8.716 -17.054 14.118 1.00 89.12 105 LYS A CA 1
ATOM 815 C C . LYS A 1 105 ? -7.764 -17.651 15.162 1.00 89.12 105 LYS A C 1
ATOM 817 O O . LYS A 1 105 ? -8.204 -18.406 16.028 1.00 89.12 105 LYS A O 1
ATOM 822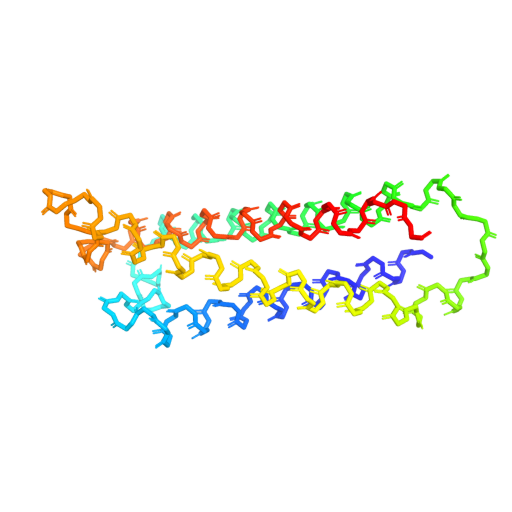 N N . LEU A 1 106 ? -6.464 -17.371 15.065 1.00 92.62 106 LEU A N 1
ATOM 823 C CA . LEU A 1 106 ? -5.448 -17.901 15.983 1.00 92.62 106 LEU A CA 1
ATOM 824 C C . LEU A 1 106 ? -5.447 -17.196 17.344 1.00 92.62 106 LEU A C 1
ATOM 826 O O . LEU A 1 106 ? -4.950 -17.760 18.319 1.00 92.62 106 LEU A O 1
ATOM 830 N N . THR A 1 107 ? -6.005 -15.988 17.433 1.00 90.19 107 THR A N 1
ATOM 831 C CA . THR A 1 107 ? -6.012 -15.178 18.656 1.00 90.19 107 THR A CA 1
ATOM 832 C C . THR A 1 107 ? -7.436 -14.840 19.110 1.00 90.19 107 THR A C 1
ATOM 834 O O . THR A 1 107 ? -7.788 -13.673 19.235 1.00 90.19 107 THR A O 1
ATOM 837 N N . PRO A 1 108 ? -8.257 -15.838 19.490 1.00 83.75 108 PRO A N 1
ATOM 838 C CA . PRO A 1 108 ? -9.691 -15.652 19.752 1.00 83.75 108 PRO A CA 1
ATOM 839 C C . PRO A 1 108 ? -10.024 -14.700 20.918 1.00 83.75 108 PRO A C 1
ATOM 841 O O . PRO A 1 108 ? -11.180 -14.339 21.111 1.00 83.75 108 PRO A O 1
ATOM 844 N N . LYS A 1 109 ? -9.032 -14.308 21.729 1.00 91.00 109 LYS A N 1
ATOM 845 C CA . LYS A 1 109 ? -9.186 -13.318 22.809 1.00 91.00 109 LYS A CA 1
ATOM 846 C C . LYS A 1 109 ? -8.980 -11.871 22.343 1.00 91.00 109 LYS A C 1
ATOM 848 O O . LYS A 1 109 ? -9.269 -10.958 23.108 1.00 91.00 109 LYS A O 1
ATOM 853 N N . ILE A 1 110 ? -8.454 -11.661 21.138 1.00 86.56 110 ILE A N 1
ATOM 854 C CA . ILE A 1 110 ? -8.234 -10.345 20.541 1.00 86.56 110 ILE A CA 1
ATOM 855 C C . ILE A 1 110 ? -9.317 -10.154 19.472 1.00 86.56 110 ILE A C 1
ATOM 857 O O . ILE A 1 110 ? -9.308 -10.868 18.477 1.00 86.56 110 ILE A O 1
ATOM 861 N N . PRO A 1 111 ? -10.264 -9.220 19.643 1.00 81.75 111 PRO A N 1
ATOM 862 C CA . PRO A 1 111 ? -11.331 -9.026 18.670 1.00 81.75 111 PRO A CA 1
ATOM 863 C C . PRO A 1 111 ? -10.833 -8.155 17.508 1.00 81.75 111 PRO A C 1
ATOM 865 O O . PRO A 1 111 ? -10.953 -6.931 17.569 1.00 81.75 111 PRO A O 1
ATOM 868 N N . PHE A 1 112 ? -10.297 -8.732 16.425 1.00 82.06 112 PHE A N 1
ATOM 869 C CA . PHE A 1 112 ? -9.783 -7.927 15.296 1.00 82.06 112 PHE A CA 1
ATOM 870 C C . PHE A 1 112 ? -10.889 -7.119 14.609 1.00 82.06 112 PHE A C 1
ATOM 872 O O . PHE A 1 112 ? -10.647 -6.022 14.105 1.00 82.06 112 PHE A O 1
ATOM 879 N N . GLY A 1 113 ? -12.136 -7.591 14.676 1.00 79.69 113 GLY A N 1
ATOM 880 C CA . GLY A 1 113 ? -13.304 -6.825 14.238 1.00 79.69 113 GLY A CA 1
ATOM 881 C C . GLY A 1 113 ? -13.489 -5.481 14.958 1.00 79.69 113 GLY A C 1
ATOM 882 O O . GLY A 1 113 ? -14.139 -4.599 14.401 1.00 79.69 113 GLY A O 1
ATOM 883 N N . SER A 1 114 ? -12.890 -5.279 16.141 1.00 86.31 114 SER A N 1
ATOM 884 C CA . SER A 1 114 ? -12.948 -4.003 16.878 1.00 86.31 114 SER A CA 1
ATOM 885 C C . SER A 1 114 ? -12.198 -2.862 16.179 1.00 86.31 114 SER A C 1
ATOM 887 O O . SER A 1 114 ? -12.426 -1.698 16.494 1.00 86.31 114 SER A O 1
ATOM 889 N N . ILE A 1 115 ? -11.378 -3.150 15.155 1.00 90.38 115 ILE A N 1
ATOM 890 C CA . ILE A 1 115 ? -10.756 -2.122 14.299 1.00 90.38 115 ILE A CA 1
ATOM 891 C C . ILE A 1 115 ? -11.817 -1.189 13.706 1.00 90.38 115 ILE A C 1
ATOM 893 O O . ILE A 1 115 ? -11.573 0.008 13.559 1.00 90.38 115 ILE A O 1
ATOM 897 N N . LYS A 1 116 ? -13.022 -1.703 13.420 1.00 89.94 116 LYS A N 1
ATOM 898 C CA . LYS A 1 116 ? -14.126 -0.875 12.933 1.00 89.94 116 LYS A CA 1
ATOM 899 C C . LYS A 1 116 ? -14.606 0.138 13.962 1.00 89.94 116 LYS A C 1
ATOM 901 O O . LYS A 1 116 ? -15.256 1.079 13.561 1.00 89.94 116 LYS A O 1
ATOM 906 N N . GLU A 1 117 ? -14.349 -0.014 15.256 1.00 92.00 117 GLU A N 1
ATOM 907 C CA . GLU A 1 117 ? -14.906 0.849 16.309 1.00 92.00 117 GLU A CA 1
ATOM 908 C C . GLU A 1 117 ? -14.136 2.163 16.461 1.00 92.00 117 GLU A C 1
ATOM 910 O O . GLU A 1 117 ? -14.708 3.153 16.912 1.00 92.00 117 GLU A O 1
ATOM 915 N N . ASN A 1 118 ? -12.878 2.209 16.013 1.00 94.56 118 ASN A N 1
ATOM 916 C CA . ASN A 1 118 ? -12.033 3.391 16.110 1.00 94.56 118 ASN A CA 1
ATOM 917 C C . ASN A 1 118 ? -11.456 3.774 14.733 1.00 94.56 118 ASN A C 1
ATOM 919 O O . ASN A 1 118 ? -10.690 2.996 14.157 1.00 94.56 118 ASN A O 1
ATOM 923 N N . PRO A 1 119 ? -11.741 4.982 14.213 1.00 95.94 119 PRO A N 1
ATOM 924 C CA . PRO A 1 119 ? -11.230 5.414 12.912 1.00 95.94 119 PRO A CA 1
ATOM 925 C C . PRO A 1 119 ? -9.697 5.438 12.845 1.00 95.94 119 PRO A C 1
ATOM 927 O O . PRO A 1 119 ? -9.116 5.120 11.808 1.00 95.94 119 PRO A O 1
ATOM 930 N N . VAL A 1 120 ? -9.015 5.729 13.958 1.00 97.44 120 VAL A N 1
ATOM 931 C CA . VAL A 1 120 ? -7.547 5.696 14.040 1.00 97.44 120 VAL A CA 1
ATOM 932 C C . VAL A 1 120 ? -7.018 4.271 13.885 1.00 97.44 120 VAL A C 1
ATOM 934 O O . VAL A 1 120 ? -6.002 4.077 13.224 1.00 97.44 120 VAL A O 1
ATOM 937 N N . ALA A 1 121 ? -7.715 3.265 14.422 1.00 95.75 121 ALA A N 1
ATOM 938 C CA . ALA A 1 121 ? -7.334 1.864 14.246 1.00 95.75 121 ALA A CA 1
ATOM 939 C C . ALA A 1 121 ? -7.485 1.424 12.781 1.00 95.75 121 ALA A C 1
ATOM 941 O O . ALA A 1 121 ? -6.583 0.789 12.234 1.00 95.75 121 ALA A O 1
ATOM 942 N N . ALA A 1 122 ? -8.579 1.819 12.120 1.00 95.12 122 ALA A N 1
ATOM 943 C CA . ALA A 1 122 ? -8.769 1.587 10.687 1.00 95.12 122 ALA A CA 1
ATOM 944 C C . ALA A 1 122 ? -7.665 2.263 9.849 1.00 95.12 122 ALA A C 1
ATOM 946 O O . ALA A 1 122 ? -7.078 1.629 8.969 1.00 95.12 122 ALA A O 1
ATOM 947 N N . GLY A 1 123 ? -7.329 3.517 10.170 1.00 96.38 123 GLY A N 1
ATOM 948 C CA . GLY A 1 123 ? -6.227 4.249 9.542 1.00 96.38 123 GLY A CA 1
ATOM 949 C C . GLY A 1 123 ? -4.865 3.587 9.757 1.00 96.38 123 GLY A C 1
ATOM 950 O O . GLY A 1 123 ? -4.096 3.460 8.809 1.00 96.38 123 GLY A O 1
ATOM 951 N N . LEU A 1 124 ? -4.582 3.101 10.969 1.00 97.31 124 LEU A N 1
ATOM 952 C CA . LEU A 1 124 ? -3.338 2.400 11.292 1.00 97.31 124 LEU A CA 1
ATOM 953 C C . LEU A 1 124 ? -3.221 1.063 10.549 1.00 97.31 124 LEU A C 1
ATOM 955 O O . LEU A 1 124 ? -2.138 0.703 10.090 1.00 97.31 124 LEU A O 1
ATOM 959 N N . HIS A 1 125 ? -4.332 0.342 10.388 1.00 95.50 125 HIS A N 1
ATOM 960 C CA . HIS A 1 125 ? -4.348 -0.909 9.639 1.00 95.50 125 HIS A CA 1
ATOM 961 C C . HIS A 1 125 ? -4.051 -0.682 8.150 1.00 95.50 125 HIS A C 1
ATOM 963 O O . HIS A 1 125 ? -3.180 -1.345 7.587 1.00 95.50 125 HIS A O 1
ATOM 969 N N . ILE A 1 126 ? -4.703 0.305 7.520 1.00 96.81 126 ILE A N 1
ATOM 970 C CA . ILE A 1 126 ? -4.415 0.661 6.122 1.00 96.81 126 ILE A CA 1
ATOM 971 C C . ILE A 1 126 ? -3.001 1.222 5.965 1.00 96.81 126 ILE A C 1
ATOM 973 O O . ILE A 1 126 ? -2.320 0.866 5.007 1.00 96.81 126 ILE A O 1
ATOM 977 N N . PHE A 1 127 ? -2.519 2.032 6.912 1.00 98.25 127 PHE A N 1
ATOM 978 C CA . PHE A 1 127 ? -1.120 2.459 6.957 1.00 98.25 127 PHE A CA 1
ATOM 979 C C . PHE A 1 127 ? -0.172 1.253 6.914 1.00 98.25 127 PHE A C 1
ATOM 981 O O . PHE A 1 127 ? 0.700 1.190 6.049 1.00 98.25 127 PHE A O 1
ATOM 988 N N . GLY A 1 128 ? -0.385 0.267 7.791 1.00 97.81 128 GLY A N 1
ATOM 989 C CA . GLY A 1 128 ? 0.415 -0.957 7.838 1.00 97.81 128 GLY A CA 1
ATOM 990 C C . GLY A 1 128 ? 0.373 -1.739 6.524 1.00 97.81 128 GLY A C 1
ATOM 991 O O . GLY A 1 128 ? 1.418 -2.158 6.026 1.00 97.81 128 GLY A O 1
ATOM 992 N N . TYR A 1 129 ? -0.808 -1.867 5.915 1.00 97.44 129 TYR A N 1
ATOM 993 C CA . TYR A 1 129 ? -0.955 -2.488 4.599 1.00 97.44 129 TYR A CA 1
ATOM 994 C C . TYR A 1 129 ? -0.178 -1.742 3.504 1.00 97.44 129 TYR A C 1
ATOM 996 O O . TYR A 1 129 ? 0.513 -2.380 2.715 1.00 97.44 129 TYR A O 1
ATOM 1004 N N . LEU A 1 130 ? -0.240 -0.407 3.455 1.00 98.31 130 LEU A N 1
ATOM 1005 C CA . LEU A 1 130 ? 0.476 0.390 2.450 1.00 98.31 130 LEU A CA 1
ATOM 1006 C C . LEU A 1 130 ? 1.997 0.264 2.595 1.00 98.31 130 LEU A C 1
ATOM 1008 O O . LEU A 1 130 ? 2.697 0.151 1.589 1.00 98.31 130 LEU A O 1
ATOM 1012 N N . VAL A 1 131 ? 2.505 0.222 3.831 1.00 98.56 131 VAL A N 1
ATOM 1013 C CA . VAL A 1 131 ? 3.927 -0.036 4.103 1.00 98.56 131 VAL A CA 1
ATOM 1014 C C . VAL A 1 131 ? 4.315 -1.443 3.646 1.00 98.56 131 VAL A C 1
ATOM 1016 O O . VAL A 1 131 ? 5.292 -1.601 2.917 1.00 98.56 131 VAL A O 1
ATOM 1019 N N . PHE A 1 132 ? 3.533 -2.460 4.015 1.00 98.19 132 PHE A N 1
ATOM 1020 C CA . PHE A 1 132 ? 3.756 -3.845 3.595 1.00 98.19 132 PHE A CA 1
ATOM 1021 C C . PHE A 1 132 ? 3.762 -3.991 2.068 1.00 98.19 132 PHE A C 1
ATOM 1023 O O . PHE A 1 132 ? 4.688 -4.567 1.495 1.00 98.19 132 PHE A O 1
ATOM 1030 N N . PHE A 1 133 ? 2.766 -3.411 1.400 1.00 98.00 133 PHE A N 1
ATOM 1031 C CA . PHE A 1 133 ? 2.671 -3.396 -0.052 1.00 98.00 133 PHE A CA 1
ATOM 1032 C C . PHE A 1 133 ? 3.871 -2.683 -0.687 1.00 98.00 133 PHE A C 1
ATOM 1034 O O . PHE A 1 133 ? 4.468 -3.199 -1.633 1.00 98.00 133 PHE A O 1
ATOM 1041 N N . GLY A 1 134 ? 4.286 -1.545 -0.128 1.00 97.81 134 GLY A N 1
ATOM 1042 C CA . GLY A 1 134 ? 5.450 -0.807 -0.606 1.00 97.81 134 GLY A CA 1
ATOM 10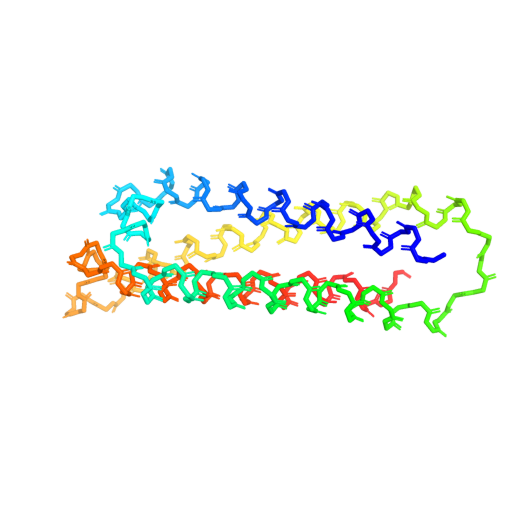43 C C . GLY A 1 134 ? 6.754 -1.576 -0.476 1.00 97.81 134 GLY A C 1
ATOM 1044 O O . GLY A 1 134 ? 7.570 -1.515 -1.390 1.00 97.81 134 GLY A O 1
ATOM 1045 N N . LEU A 1 135 ? 6.940 -2.350 0.595 1.00 97.62 135 LEU A N 1
ATOM 1046 C CA . LEU A 1 135 ? 8.119 -3.204 0.762 1.00 97.62 135 LEU A CA 1
ATOM 1047 C C . LEU A 1 135 ? 8.168 -4.313 -0.296 1.00 97.62 135 LEU A C 1
ATOM 1049 O O . LEU A 1 135 ? 9.228 -4.579 -0.861 1.00 97.62 135 LEU A O 1
ATOM 1053 N N . ILE A 1 136 ? 7.021 -4.920 -0.613 1.00 96.69 136 ILE A N 1
ATOM 1054 C CA . ILE A 1 136 ? 6.928 -5.938 -1.666 1.00 96.69 136 ILE A CA 1
ATOM 1055 C C . ILE A 1 136 ? 7.228 -5.325 -3.039 1.00 96.69 136 ILE A C 1
ATOM 1057 O O . ILE A 1 136 ? 8.010 -5.895 -3.799 1.00 96.69 136 ILE A O 1
ATOM 1061 N N . LEU A 1 137 ? 6.646 -4.162 -3.360 1.00 95.81 137 LEU A N 1
ATOM 1062 C CA . LEU A 1 137 ? 6.944 -3.469 -4.617 1.00 95.81 137 LEU A CA 1
ATOM 1063 C C . LEU A 1 137 ? 8.406 -3.040 -4.699 1.00 95.81 137 LEU A C 1
ATOM 1065 O O . LEU A 1 137 ? 9.024 -3.188 -5.748 1.00 95.81 137 LEU A O 1
ATOM 1069 N N . HIS A 1 138 ? 8.971 -2.541 -3.602 1.00 95.50 138 HIS A N 1
ATOM 1070 C CA . HIS A 1 138 ? 10.380 -2.186 -3.529 1.00 95.50 138 HIS A CA 1
ATOM 1071 C C . HIS A 1 138 ? 11.266 -3.378 -3.892 1.00 95.50 138 HIS A C 1
ATOM 1073 O O . HIS A 1 138 ? 12.110 -3.241 -4.770 1.00 95.50 138 HIS A O 1
ATOM 1079 N N . ALA A 1 139 ? 11.042 -4.538 -3.268 1.00 92.81 139 ALA A N 1
ATOM 1080 C CA . ALA A 1 139 ? 11.800 -5.756 -3.548 1.00 92.81 139 ALA A CA 1
ATOM 1081 C C . ALA A 1 139 ? 11.633 -6.226 -5.004 1.00 92.81 139 ALA A C 1
ATOM 1083 O O . ALA A 1 139 ? 12.609 -6.602 -5.649 1.00 92.81 139 ALA A O 1
ATOM 1084 N N . ALA A 1 140 ? 10.412 -6.160 -5.542 1.00 91.69 140 ALA A N 1
ATOM 1085 C CA . ALA A 1 140 ? 10.136 -6.530 -6.930 1.00 91.69 140 ALA A CA 1
ATOM 1086 C C . ALA A 1 140 ? 10.821 -5.600 -7.944 1.00 91.69 140 ALA A C 1
ATOM 1088 O O . ALA A 1 140 ? 11.179 -6.035 -9.034 1.00 91.69 140 ALA A O 1
ATOM 1089 N N . LEU A 1 141 ? 10.990 -4.324 -7.590 1.00 89.81 141 LEU A N 1
ATOM 1090 C CA . LEU A 1 141 ? 11.606 -3.315 -8.447 1.00 89.81 141 LEU A CA 1
ATOM 1091 C C . LEU A 1 141 ? 13.126 -3.231 -8.295 1.00 89.81 141 LEU A C 1
ATOM 1093 O O . LEU A 1 141 ? 13.766 -2.755 -9.225 1.00 89.81 141 LEU A O 1
ATOM 1097 N N . SER A 1 142 ? 13.693 -3.642 -7.156 1.00 87.81 142 SER A N 1
ATOM 1098 C CA . SER A 1 142 ? 15.137 -3.588 -6.885 1.00 87.81 142 SER A CA 1
ATOM 1099 C C . SER A 1 142 ? 15.874 -4.901 -7.162 1.00 87.81 142 SER A C 1
ATOM 1101 O O . SER A 1 142 ? 17.098 -4.886 -7.299 1.00 87.81 142 SER A O 1
ATOM 1103 N N . GLY A 1 143 ? 15.158 -6.026 -7.246 1.00 76.06 143 GLY A N 1
ATOM 1104 C CA . GLY A 1 143 ? 15.744 -7.327 -7.560 1.00 76.06 143 GLY A CA 1
ATOM 1105 C C . GLY A 1 143 ? 16.309 -7.400 -8.989 1.00 76.06 143 GLY A C 1
ATOM 1106 O O . GLY A 1 143 ? 15.791 -6.735 -9.889 1.00 76.06 143 GLY A O 1
ATOM 1107 N N . PRO A 1 144 ? 17.362 -8.204 -9.228 1.00 61.88 144 PRO A N 1
ATOM 1108 C CA . PRO A 1 144 ? 17.859 -8.445 -10.578 1.00 61.88 144 PRO A CA 1
ATOM 1109 C C . PRO A 1 144 ? 16.800 -9.193 -11.405 1.00 61.88 144 PRO A C 1
ATOM 1111 O O . PRO A 1 144 ? 16.228 -10.178 -10.934 1.00 61.88 144 PRO A O 1
ATOM 1114 N N . LEU A 1 145 ? 16.539 -8.701 -12.621 1.00 57.66 145 LEU A N 1
ATOM 1115 C CA . LEU A 1 145 ? 15.640 -9.314 -13.610 1.00 57.66 145 LEU A CA 1
ATOM 1116 C C . LEU A 1 145 ? 16.356 -10.325 -14.508 1.00 57.66 145 LEU A C 1
ATOM 1118 O O . LEU A 1 145 ? 17.547 -10.094 -14.812 1.00 57.66 145 LEU A O 1
#